Protein AF-A0A7S1MVD1-F1 (afdb_monomer_lite)

Radius of gyration: 21.68 Å; chains: 1; bounding box: 58×32×51 Å

Foldseek 3Di:
DDQDPVNVLVCLQCLLVVLLVCDALVSNQCLCVDPDPDDPSVVSNVSNLVSLVVLQLVQWDDDPDPHIDGSNLSNVVHPNCCCRCVVVVSHDPDNDLVRDPPVVVVVSCVVPVVVVVVVVVVVVVVVVVVVVVVVVVVPDDDDDDPPPCPDVVNVVVVVVVVVVVVVVD

Structure (mmCIF, N/CA/C/O backbone):
data_AF-A0A7S1MVD1-F1
#
_entry.id   AF-A0A7S1MVD1-F1
#
loop_
_atom_site.group_PDB
_atom_site.id
_atom_site.t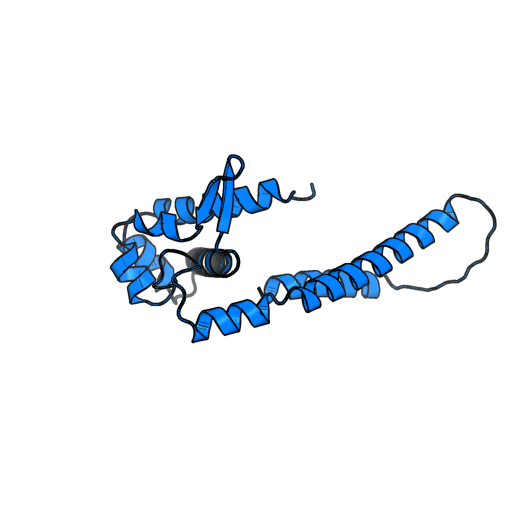ype_symbol
_atom_site.label_atom_id
_atom_site.label_alt_id
_atom_site.label_comp_id
_atom_site.label_asym_id
_atom_site.label_entity_id
_atom_site.label_seq_id
_atom_site.pdbx_PDB_ins_code
_atom_site.Cartn_x
_atom_site.Cartn_y
_atom_site.Cartn_z
_atom_site.occupancy
_atom_site.B_iso_or_equiv
_atom_site.auth_seq_id
_atom_site.auth_comp_id
_atom_site.auth_asym_id
_atom_site.auth_atom_id
_atom_site.pdbx_PDB_model_num
ATOM 1 N N . GLY A 1 1 ? 21.189 -7.468 -2.435 1.00 41.00 1 GLY A N 1
ATOM 2 C CA . GLY A 1 1 ? 20.409 -8.179 -3.467 1.00 41.00 1 GLY A CA 1
ATOM 3 C C . GLY A 1 1 ? 19.309 -7.264 -3.957 1.00 41.00 1 GLY A C 1
ATOM 4 O O . GLY A 1 1 ? 18.728 -6.569 -3.136 1.00 41.00 1 GLY A O 1
ATOM 5 N N . ARG A 1 2 ? 19.068 -7.182 -5.270 1.00 51.25 2 ARG A N 1
ATOM 6 C CA . ARG A 1 2 ? 17.960 -6.376 -5.808 1.00 51.25 2 ARG A CA 1
ATOM 7 C C . ARG A 1 2 ? 16.648 -7.118 -5.540 1.00 51.25 2 ARG A C 1
ATOM 9 O O . ARG A 1 2 ? 16.515 -8.259 -5.960 1.00 51.25 2 ARG A O 1
ATOM 16 N N . VAL A 1 3 ? 15.723 -6.475 -4.830 1.00 52.59 3 VAL A N 1
ATOM 17 C CA . VAL A 1 3 ? 14.380 -7.000 -4.531 1.00 52.59 3 VAL A CA 1
ATOM 18 C C . VAL A 1 3 ? 13.600 -7.116 -5.841 1.00 52.59 3 VAL A C 1
ATOM 20 O O . VAL A 1 3 ? 13.365 -6.101 -6.508 1.00 52.59 3 VAL A O 1
ATOM 23 N N . GLY A 1 4 ? 13.236 -8.339 -6.227 1.00 75.06 4 GLY A N 1
ATOM 24 C CA . GLY A 1 4 ? 12.504 -8.603 -7.465 1.00 75.06 4 GLY A CA 1
ATOM 25 C C . GLY A 1 4 ? 11.032 -8.173 -7.377 1.00 75.06 4 GLY A C 1
ATOM 26 O O . GLY A 1 4 ? 10.521 -7.921 -6.284 1.00 75.06 4 GLY A O 1
ATOM 27 N N . PRO A 1 5 ? 10.299 -8.110 -8.505 1.00 76.38 5 PRO A N 1
ATOM 28 C CA . PRO A 1 5 ? 8.863 -7.808 -8.492 1.00 76.38 5 PRO A CA 1
ATOM 29 C C . PRO A 1 5 ? 8.060 -8.783 -7.619 1.00 76.38 5 PRO A C 1
ATOM 31 O O . PRO A 1 5 ? 7.155 -8.369 -6.898 1.00 76.38 5 PRO A O 1
ATOM 34 N N . GLY A 1 6 ? 8.438 -10.068 -7.630 1.00 77.94 6 GLY A N 1
ATOM 35 C CA . GLY A 1 6 ? 7.826 -11.097 -6.788 1.00 77.94 6 GLY A CA 1
ATOM 36 C C . GLY A 1 6 ? 7.944 -10.786 -5.296 1.00 77.94 6 GLY A C 1
ATOM 37 O O . GLY A 1 6 ? 6.943 -10.837 -4.585 1.00 77.94 6 GLY A O 1
ATOM 38 N N . ASP A 1 7 ? 9.128 -10.373 -4.841 1.00 81.50 7 ASP A N 1
ATOM 39 C CA . ASP A 1 7 ? 9.373 -10.005 -3.443 1.00 81.50 7 ASP A CA 1
ATOM 40 C C . ASP A 1 7 ? 8.536 -8.787 -3.030 1.00 81.50 7 ASP A C 1
ATOM 42 O O . ASP A 1 7 ? 7.934 -8.780 -1.957 1.00 81.50 7 ASP A O 1
ATOM 46 N N . ARG A 1 8 ? 8.418 -7.782 -3.911 1.00 80.44 8 ARG A N 1
ATOM 47 C CA . ARG A 1 8 ? 7.573 -6.598 -3.671 1.00 80.44 8 ARG A CA 1
ATOM 48 C C . ARG A 1 8 ? 6.105 -6.984 -3.487 1.00 80.44 8 ARG A C 1
ATOM 50 O O . ARG A 1 8 ? 5.461 -6.518 -2.552 1.00 80.44 8 ARG A O 1
ATOM 57 N N . HIS A 1 9 ? 5.578 -7.867 -4.336 1.00 85.38 9 HIS A N 1
ATOM 58 C CA . HIS A 1 9 ? 4.203 -8.355 -4.201 1.00 85.38 9 HIS A CA 1
ATOM 59 C C . HIS A 1 9 ? 4.016 -9.225 -2.955 1.00 85.38 9 HIS A C 1
ATOM 61 O O . HIS A 1 9 ? 2.952 -9.204 -2.344 1.00 85.38 9 HIS A O 1
ATOM 67 N N . THR A 1 10 ? 5.025 -10.002 -2.553 1.00 85.56 10 THR A N 1
ATOM 68 C CA . THR A 1 10 ? 4.992 -10.761 -1.292 1.00 85.56 10 THR A CA 1
ATOM 69 C C . THR A 1 10 ? 4.876 -9.829 -0.095 1.00 85.56 10 THR A C 1
ATOM 71 O O . THR A 1 10 ? 4.011 -10.042 0.747 1.00 85.56 10 THR A O 1
ATOM 74 N N . VAL A 1 11 ? 5.664 -8.753 -0.056 1.00 87.00 11 VAL A N 1
ATOM 75 C CA . VAL A 1 11 ? 5.575 -7.741 1.005 1.00 87.00 11 VAL A CA 1
ATOM 76 C C . VAL A 1 11 ? 4.166 -7.144 1.082 1.00 87.00 11 VAL A C 1
ATOM 78 O O . VAL A 1 11 ? 3.586 -7.105 2.163 1.00 87.00 11 VAL A O 1
ATOM 81 N N . LEU A 1 12 ? 3.575 -6.763 -0.055 1.00 86.12 12 LEU A N 1
ATOM 82 C CA . LEU A 1 12 ? 2.216 -6.203 -0.101 1.00 86.12 12 LEU A CA 1
ATOM 83 C C . LEU A 1 12 ? 1.143 -7.182 0.400 1.00 86.12 12 LEU A C 1
ATOM 85 O O . LEU A 1 12 ? 0.222 -6.776 1.106 1.00 86.12 12 LEU A O 1
ATOM 89 N N . ARG A 1 13 ? 1.286 -8.478 0.093 1.00 86.94 13 ARG A N 1
ATOM 90 C CA . ARG A 1 13 ? 0.401 -9.539 0.608 1.00 86.94 13 ARG A CA 1
ATOM 91 C C . ARG A 1 13 ? 0.536 -9.712 2.124 1.00 86.94 13 ARG A C 1
ATOM 93 O O . ARG A 1 13 ? -0.461 -9.904 2.812 1.00 86.94 13 ARG A O 1
ATOM 100 N N . VAL A 1 14 ? 1.758 -9.621 2.646 1.00 88.44 14 VAL A N 1
ATOM 101 C CA . VAL A 1 14 ? 2.069 -9.849 4.066 1.00 88.44 14 VAL A CA 1
ATOM 102 C C . VAL A 1 14 ? 1.718 -8.644 4.948 1.00 88.44 14 VAL A C 1
ATOM 104 O O . VAL A 1 14 ? 1.308 -8.840 6.086 1.00 88.44 14 VAL A O 1
ATOM 107 N N . MET A 1 15 ? 1.795 -7.409 4.437 1.00 90.12 15 MET A N 1
ATOM 108 C CA . MET A 1 15 ? 1.506 -6.180 5.200 1.00 90.12 15 MET A CA 1
ATOM 109 C C . MET A 1 15 ? 0.150 -6.207 5.913 1.00 90.12 15 MET A C 1
ATOM 111 O O . MET A 1 15 ? 0.071 -5.888 7.098 1.00 90.12 15 MET A O 1
ATOM 115 N N . SER A 1 16 ? -0.911 -6.606 5.209 1.00 88.19 16 SER A N 1
ATOM 116 C CA . SER A 1 16 ? -2.256 -6.662 5.788 1.00 88.19 16 SER A CA 1
ATOM 117 C C . SER A 1 16 ? -2.357 -7.691 6.917 1.00 88.19 16 SER A C 1
ATOM 119 O O . SER A 1 16 ? -2.948 -7.404 7.954 1.00 88.19 16 SER A O 1
ATOM 121 N N . LEU A 1 17 ? -1.711 -8.850 6.759 1.00 89.06 17 LEU A N 1
ATOM 122 C CA . LEU A 1 17 ? -1.631 -9.881 7.793 1.00 89.06 17 LEU A CA 1
ATOM 123 C C . LEU A 1 17 ? -0.840 -9.390 9.007 1.00 89.06 17 LEU A C 1
ATOM 125 O O . LEU A 1 17 ? -1.300 -9.560 10.128 1.00 89.06 17 LEU A O 1
ATOM 129 N N . CYS A 1 18 ? 0.303 -8.730 8.799 1.00 89.31 18 CYS A N 1
ATOM 130 C CA . CYS A 1 18 ? 1.091 -8.159 9.891 1.00 89.31 18 CYS A CA 1
ATOM 131 C C . CYS A 1 18 ? 0.290 -7.145 10.706 1.00 89.31 18 CYS A C 1
ATOM 133 O O . CYS A 1 18 ? 0.360 -7.172 11.927 1.00 89.31 18 CYS A O 1
ATOM 135 N N . ILE A 1 19 ? -0.489 -6.290 10.041 1.00 88.12 19 ILE A N 1
ATOM 136 C CA . ILE A 1 19 ? -1.359 -5.319 10.710 1.00 88.12 19 ILE A CA 1
ATOM 137 C C . ILE A 1 19 ? -2.449 -6.031 11.526 1.00 88.12 19 ILE A C 1
ATOM 139 O O . ILE A 1 19 ? -2.698 -5.646 12.661 1.00 88.12 19 ILE A O 1
ATOM 143 N N . ILE A 1 20 ? -3.062 -7.094 10.995 1.00 88.06 20 ILE A N 1
ATOM 144 C CA . ILE A 1 20 ? -4.043 -7.906 11.741 1.00 88.06 20 ILE A CA 1
ATOM 145 C C . ILE A 1 20 ? -3.398 -8.569 12.967 1.00 88.06 20 ILE A C 1
ATOM 147 O O . ILE A 1 20 ? -4.021 -8.662 14.017 1.00 88.06 20 ILE A O 1
ATOM 151 N N . MET A 1 21 ? -2.146 -9.016 12.841 1.00 86.12 21 MET A N 1
ATOM 152 C CA . MET A 1 21 ? -1.399 -9.677 13.914 1.00 86.12 21 MET A CA 1
ATOM 153 C C . MET A 1 21 ? -0.892 -8.729 15.009 1.00 86.12 21 MET A C 1
ATOM 155 O O . MET A 1 21 ? -0.372 -9.223 16.005 1.00 86.12 21 MET A O 1
ATOM 159 N N . LEU A 1 22 ? -1.025 -7.405 14.853 1.00 81.19 22 LEU A N 1
ATOM 160 C CA . LEU A 1 22 ? -0.640 -6.453 15.902 1.00 81.19 22 LEU A CA 1
ATOM 161 C C . LEU A 1 22 ? -1.501 -6.584 17.162 1.00 81.19 22 LEU A C 1
ATOM 163 O O . LEU A 1 22 ? -1.015 -6.235 18.231 1.00 81.19 22 LEU A O 1
ATOM 167 N N . GLY A 1 23 ? -2.721 -7.116 17.047 1.00 78.06 23 GLY A N 1
ATOM 168 C CA . GLY A 1 23 ? -3.556 -7.420 18.201 1.00 78.06 23 GLY A CA 1
ATOM 169 C C . GLY A 1 23 ? -5.014 -7.023 18.019 1.00 78.06 23 GLY A C 1
ATOM 170 O O . GLY A 1 23 ? -5.595 -7.148 16.931 1.00 78.06 23 GLY A O 1
ATOM 171 N N . ASP A 1 24 ? -5.625 -6.605 19.120 1.00 81.00 24 ASP A N 1
ATOM 172 C CA . ASP A 1 24 ? -7.028 -6.228 19.160 1.00 81.00 24 ASP A CA 1
ATOM 173 C C . ASP A 1 24 ? -7.258 -4.769 18.714 1.00 81.00 24 ASP A C 1
ATOM 175 O O . ASP A 1 24 ? -6.364 -4.078 18.218 1.00 81.00 24 ASP A O 1
ATOM 179 N N . GLY A 1 25 ? -8.508 -4.309 18.811 1.00 77.00 25 GLY A N 1
ATOM 180 C CA . GLY A 1 25 ? -8.858 -2.950 18.403 1.00 77.00 25 GLY A CA 1
ATOM 181 C C . GLY A 1 25 ? -8.195 -1.870 19.255 1.00 77.00 25 GLY A C 1
ATOM 182 O O . GLY A 1 25 ? -7.871 -0.819 18.710 1.00 77.00 25 GLY A O 1
ATOM 183 N N . ASN A 1 26 ? -7.955 -2.137 20.542 1.00 79.69 26 ASN A N 1
ATOM 184 C CA . ASN A 1 26 ? -7.334 -1.183 21.456 1.00 79.69 26 ASN A CA 1
ATOM 185 C C . ASN A 1 26 ? -5.841 -1.041 21.155 1.00 79.69 26 ASN A C 1
ATOM 187 O O . ASN A 1 26 ? -5.327 0.073 21.191 1.00 79.69 26 ASN A O 1
ATOM 191 N N . ASP A 1 27 ? -5.169 -2.142 20.807 1.00 81.50 27 ASP A N 1
ATOM 192 C CA . ASP A 1 27 ? -3.755 -2.131 20.416 1.00 81.50 27 ASP A CA 1
ATOM 193 C C . ASP A 1 27 ? -3.543 -1.267 19.164 1.00 81.50 27 ASP A C 1
ATOM 195 O O . ASP A 1 27 ? -2.678 -0.390 19.117 1.00 81.50 27 ASP A O 1
ATOM 199 N N . ILE A 1 28 ? -4.382 -1.472 18.143 1.00 82.00 28 ILE A N 1
ATOM 200 C CA . ILE A 1 28 ? -4.325 -0.692 16.902 1.00 82.00 28 ILE A CA 1
ATOM 201 C C . ILE A 1 28 ? -4.709 0.766 17.137 1.00 82.00 28 ILE A C 1
ATOM 203 O O . ILE A 1 28 ? -4.069 1.663 16.587 1.00 82.00 28 ILE A O 1
ATOM 207 N N . GLU A 1 29 ? -5.750 1.019 17.924 1.00 81.69 29 GLU A N 1
ATOM 208 C CA . GLU A 1 29 ? -6.184 2.375 18.237 1.00 81.69 29 GLU A CA 1
ATOM 209 C C . GLU A 1 29 ? -5.121 3.134 19.043 1.00 81.69 29 GLU A C 1
ATOM 211 O O . GLU A 1 29 ? -4.849 4.292 18.727 1.00 81.69 29 GLU A O 1
ATOM 216 N N . GLY A 1 30 ? -4.453 2.472 19.994 1.00 80.50 30 GLY A N 1
ATOM 217 C CA . GLY A 1 30 ? -3.297 3.000 20.723 1.00 80.50 30 GLY A CA 1
ATOM 218 C C . GLY A 1 30 ? -2.184 3.430 19.771 1.00 80.50 30 GLY A C 1
ATOM 219 O O . GLY A 1 30 ? -1.852 4.615 19.707 1.00 80.50 30 GLY A O 1
ATOM 220 N N . VAL A 1 31 ? -1.729 2.515 18.907 1.00 82.69 31 VAL A N 1
ATOM 221 C CA . VAL A 1 31 ? -0.683 2.798 17.908 1.00 82.69 31 VAL A CA 1
ATOM 222 C C . VAL A 1 31 ? -1.073 3.952 16.974 1.00 82.69 31 VAL A C 1
ATOM 224 O O . VAL A 1 31 ? -0.229 4.760 16.585 1.00 82.69 31 VAL A O 1
ATOM 227 N N . LEU A 1 32 ? -2.342 4.055 16.569 1.00 81.56 32 LEU A N 1
ATOM 228 C CA . LEU A 1 32 ? -2.792 5.093 15.634 1.00 81.56 32 LEU A CA 1
ATOM 229 C C . LEU A 1 32 ? -2.998 6.465 16.291 1.00 81.56 32 LEU A C 1
ATOM 231 O O . LEU A 1 32 ? -2.771 7.485 15.624 1.00 81.56 32 LEU A O 1
ATOM 235 N N . ASN A 1 33 ? -3.397 6.497 17.564 1.00 79.50 33 ASN A N 1
ATOM 236 C CA . ASN A 1 33 ? -3.703 7.718 18.314 1.00 79.50 33 ASN A CA 1
ATOM 237 C C . ASN A 1 33 ? -2.517 8.254 19.132 1.00 79.50 33 ASN A C 1
ATOM 239 O O . ASN A 1 33 ? -2.548 9.408 19.571 1.00 79.50 33 ASN A O 1
ATOM 243 N N . GLU A 1 34 ? -1.446 7.478 19.294 1.00 72.75 34 GLU A N 1
ATOM 244 C CA . GLU A 1 34 ? -0.233 7.909 19.984 1.00 72.75 34 GLU A CA 1
ATOM 245 C C . GLU A 1 34 ? 0.407 9.133 19.307 1.00 72.75 34 GLU A C 1
ATOM 247 O O . GLU A 1 34 ? 0.860 9.126 18.153 1.00 72.75 34 GLU A O 1
ATOM 252 N N . SER A 1 35 ? 0.418 10.238 20.054 1.00 59.00 35 SER A N 1
ATOM 253 C CA . SER A 1 35 ? 1.010 11.524 19.667 1.00 59.00 35 SER A CA 1
ATOM 254 C C . SER A 1 35 ? 2.262 11.874 20.485 1.00 59.00 35 SER A C 1
ATOM 256 O O . SER A 1 35 ? 2.941 12.858 20.179 1.00 59.00 35 SER A O 1
ATOM 258 N N . SER A 1 36 ? 2.595 11.075 21.507 1.00 54.12 36 SER A N 1
ATOM 259 C CA . SER A 1 36 ? 3.685 11.342 22.448 1.00 54.12 36 SER A CA 1
ATOM 260 C C . SER A 1 36 ? 5.025 10.746 22.014 1.00 54.12 36 SER A C 1
ATOM 262 O O . SER A 1 36 ? 5.119 9.713 21.361 1.00 54.12 36 SER A O 1
ATOM 264 N N . LYS A 1 37 ? 6.091 11.463 22.370 1.00 51.84 37 LYS A N 1
ATOM 265 C CA . LYS A 1 37 ? 7.452 11.384 21.826 1.00 51.84 37 LYS A CA 1
ATOM 266 C C . LYS A 1 37 ? 8.282 10.203 22.365 1.00 51.84 37 LYS A C 1
ATOM 268 O O . LYS A 1 37 ? 9.411 10.421 22.800 1.00 51.84 37 LYS A O 1
ATOM 273 N N . GLU A 1 38 ? 7.783 8.970 22.307 1.00 57.16 38 GLU A N 1
ATOM 274 C CA . GLU A 1 38 ? 8.608 7.776 22.545 1.00 57.16 38 GLU A CA 1
ATOM 275 C C . GLU A 1 38 ? 8.891 7.017 21.240 1.00 57.16 38 GLU A C 1
ATOM 277 O O . GLU A 1 38 ? 8.017 6.682 20.443 1.00 57.16 38 GLU A O 1
ATOM 282 N N . GLY A 1 39 ? 10.181 6.806 20.966 1.00 59.47 39 GLY A N 1
ATOM 283 C CA . GLY A 1 39 ? 10.690 6.545 19.616 1.00 59.47 39 GLY A CA 1
ATOM 284 C C . GLY A 1 39 ? 10.359 5.181 18.998 1.00 59.47 39 GLY A C 1
ATOM 285 O O . GLY A 1 39 ? 10.765 4.948 17.859 1.00 59.47 39 GLY A O 1
ATOM 286 N N . LYS A 1 40 ? 9.678 4.274 19.709 1.00 64.25 40 LYS A N 1
ATOM 287 C CA . LYS A 1 40 ? 9.259 2.961 19.177 1.00 64.25 40 LYS A CA 1
ATOM 288 C C . LYS A 1 40 ? 7.815 2.988 18.676 1.00 64.25 40 LYS A C 1
ATOM 290 O O . LYS A 1 40 ? 7.565 2.565 17.551 1.00 64.25 40 LYS A O 1
ATOM 295 N N . GLU A 1 41 ? 6.919 3.572 19.456 1.00 69.00 41 GLU A N 1
ATOM 296 C CA . GLU A 1 41 ? 5.489 3.714 19.161 1.00 69.00 41 GLU A CA 1
ATOM 297 C C . GLU A 1 41 ? 5.232 4.654 17.978 1.00 69.00 41 GLU A C 1
ATOM 299 O O . GLU A 1 41 ? 4.557 4.289 17.015 1.00 69.00 41 GLU A O 1
ATOM 304 N N . VAL A 1 42 ? 5.935 5.791 17.923 1.00 70.88 42 VAL A N 1
ATOM 305 C CA . VAL A 1 42 ? 5.879 6.707 16.766 1.00 70.88 42 VAL A CA 1
ATOM 306 C C . VAL A 1 42 ? 6.336 6.024 15.468 1.00 70.88 42 VAL A C 1
ATOM 308 O O . VAL A 1 42 ? 5.782 6.276 14.395 1.00 70.88 42 VAL A O 1
ATOM 311 N N . LYS A 1 43 ? 7.336 5.133 15.542 1.00 76.94 43 LYS A N 1
ATOM 312 C CA . LYS A 1 43 ? 7.810 4.373 14.374 1.00 76.94 43 LYS A CA 1
ATOM 313 C C . LYS A 1 43 ? 6.808 3.306 13.951 1.00 76.94 43 LYS A C 1
ATOM 315 O O . LYS A 1 43 ? 6.604 3.137 12.752 1.00 76.94 43 LYS A O 1
ATOM 320 N N . ALA A 1 44 ? 6.181 2.619 14.907 1.00 78.94 44 ALA A N 1
ATOM 321 C CA . ALA A 1 44 ? 5.122 1.655 14.629 1.00 78.94 44 ALA A CA 1
ATOM 322 C C . ALA A 1 44 ? 3.935 2.342 13.940 1.00 78.94 44 ALA A C 1
ATOM 324 O O . ALA A 1 44 ? 3.524 1.914 12.863 1.00 78.94 44 ALA A O 1
ATOM 325 N N . ARG A 1 45 ? 3.483 3.484 14.470 1.00 82.81 45 ARG A N 1
ATOM 326 C CA . ARG A 1 45 ? 2.446 4.322 13.859 1.00 82.81 45 ARG A CA 1
ATOM 327 C C . ARG A 1 45 ? 2.787 4.721 12.428 1.00 82.81 45 ARG A C 1
ATOM 329 O O . ARG A 1 45 ? 1.994 4.504 11.512 1.00 82.81 45 ARG A O 1
ATOM 336 N N . ALA A 1 46 ? 3.976 5.287 12.221 1.00 83.44 46 ALA A N 1
ATOM 337 C CA . ALA A 1 46 ? 4.425 5.709 10.899 1.00 83.44 46 ALA A CA 1
ATOM 338 C C . ALA A 1 46 ? 4.497 4.529 9.917 1.00 83.44 46 ALA A C 1
ATOM 340 O O . ALA A 1 46 ? 4.096 4.671 8.761 1.00 83.44 46 ALA A O 1
ATOM 341 N N . ALA A 1 47 ? 4.954 3.360 10.374 1.00 86.12 47 ALA A N 1
ATOM 342 C CA . ALA A 1 47 ? 5.007 2.147 9.569 1.00 86.12 47 ALA A CA 1
ATOM 343 C C . ALA A 1 47 ? 3.606 1.645 9.190 1.00 86.12 47 ALA A C 1
ATOM 345 O O . ALA A 1 47 ? 3.377 1.340 8.021 1.00 86.12 47 ALA A O 1
ATOM 346 N N . VAL A 1 48 ? 2.656 1.622 10.133 1.00 86.62 48 VAL A N 1
ATOM 347 C CA . VAL A 1 48 ? 1.263 1.220 9.876 1.00 86.62 48 VAL A CA 1
ATOM 348 C C . VAL A 1 48 ? 0.603 2.177 8.888 1.00 86.62 48 VAL A C 1
ATOM 350 O O . VAL A 1 48 ? 0.064 1.729 7.879 1.00 86.62 48 VAL A O 1
ATOM 353 N N . LEU A 1 49 ? 0.700 3.492 9.106 1.00 86.94 49 LEU A N 1
ATOM 354 C CA . LEU A 1 49 ? 0.135 4.490 8.191 1.00 86.94 49 LEU A CA 1
ATOM 355 C C . LEU A 1 49 ? 0.755 4.406 6.791 1.00 86.94 49 LEU A C 1
ATOM 357 O O . LEU A 1 49 ? 0.038 4.481 5.792 1.00 86.94 49 LEU A O 1
ATOM 361 N N . SER A 1 50 ? 2.070 4.194 6.706 1.00 86.75 50 SER A N 1
ATOM 362 C CA . SER A 1 50 ? 2.763 4.009 5.425 1.00 86.75 50 SER A CA 1
ATOM 363 C C . SER A 1 50 ? 2.303 2.735 4.720 1.00 86.75 50 SER A C 1
ATOM 365 O O . SER A 1 50 ? 2.020 2.766 3.526 1.00 86.75 50 SER A O 1
ATOM 367 N N . ALA A 1 51 ? 2.163 1.625 5.448 1.00 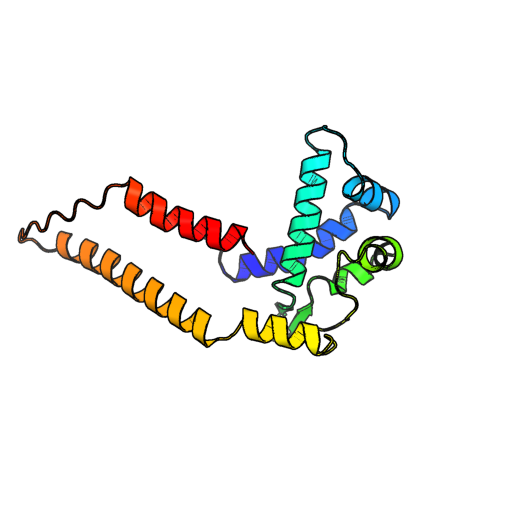88.00 51 ALA A N 1
ATOM 368 C CA . ALA A 1 51 ? 1.655 0.373 4.899 1.00 88.00 51 ALA A CA 1
ATOM 369 C C . ALA A 1 51 ? 0.214 0.527 4.391 1.00 88.00 51 ALA A C 1
ATOM 371 O O . ALA A 1 51 ? -0.078 0.122 3.266 1.00 88.00 51 ALA A O 1
ATOM 372 N N . LEU A 1 52 ? -0.670 1.171 5.164 1.00 87.06 52 LEU A N 1
ATOM 373 C CA . LEU A 1 52 ? -2.038 1.481 4.738 1.00 87.06 52 LEU A CA 1
ATOM 374 C C . LEU A 1 52 ? -2.032 2.315 3.453 1.00 87.06 52 LEU A C 1
ATOM 376 O O . LEU A 1 52 ? -2.679 1.934 2.479 1.00 87.06 52 LEU A O 1
ATOM 380 N N . LYS A 1 53 ? -1.238 3.391 3.400 1.00 85.69 53 LYS A N 1
ATOM 381 C CA . LYS A 1 53 ? -1.105 4.233 2.204 1.00 85.69 53 LYS A CA 1
ATOM 382 C C . LYS A 1 53 ? -0.637 3.419 0.997 1.00 85.69 53 LYS A C 1
ATOM 384 O O . LYS A 1 53 ? -1.296 3.446 -0.040 1.00 85.69 53 LYS A O 1
ATOM 389 N N . ILE A 1 54 ? 0.431 2.636 1.129 1.00 85.75 54 ILE A N 1
ATOM 390 C CA . ILE A 1 54 ? 0.965 1.811 0.037 1.00 85.75 54 ILE A CA 1
ATOM 391 C C . ILE A 1 54 ? -0.095 0.826 -0.477 1.00 85.75 54 ILE A C 1
ATOM 393 O O . ILE A 1 54 ? -0.284 0.712 -1.687 1.00 85.75 54 ILE A O 1
ATOM 397 N N . MET A 1 55 ? -0.837 0.168 0.419 1.00 84.62 55 MET A N 1
ATOM 398 C CA . MET A 1 55 ? -1.926 -0.742 0.043 1.00 84.62 55 MET A CA 1
ATOM 399 C C . MET A 1 55 ? -3.087 -0.037 -0.672 1.00 84.62 55 MET A C 1
ATOM 401 O O . MET A 1 55 ? -3.823 -0.690 -1.403 1.00 84.62 55 MET A O 1
ATOM 405 N N . THR A 1 56 ? -3.274 1.275 -0.492 1.00 80.00 56 THR A N 1
ATOM 406 C CA . THR A 1 56 ? -4.258 2.052 -1.273 1.00 80.00 56 THR A CA 1
ATOM 407 C C . THR A 1 56 ? -3.725 2.497 -2.632 1.00 80.00 56 THR A C 1
ATOM 409 O O . THR A 1 56 ? -4.489 2.573 -3.591 1.00 80.00 56 THR A O 1
ATOM 412 N N . VAL A 1 57 ? -2.420 2.765 -2.730 1.00 80.06 57 VAL A N 1
ATOM 413 C CA . VAL A 1 57 ? -1.744 3.170 -3.972 1.00 80.06 57 VAL A CA 1
ATOM 414 C C . VAL A 1 57 ? -1.601 1.979 -4.918 1.00 80.06 57 VAL A C 1
ATOM 416 O O . VAL A 1 57 ? -1.865 2.121 -6.111 1.00 80.06 57 VAL A O 1
ATOM 419 N N . VAL A 1 58 ? -1.246 0.807 -4.385 1.00 80.56 58 VAL A N 1
ATOM 420 C CA . VAL A 1 58 ? -1.145 -0.466 -5.111 1.00 80.56 58 VAL A CA 1
ATOM 421 C C . VAL A 1 58 ? -2.191 -1.432 -4.543 1.00 80.56 58 VAL A C 1
ATOM 423 O O . VAL A 1 58 ? -1.873 -2.292 -3.716 1.00 80.56 58 VAL A O 1
ATOM 426 N N . PRO A 1 59 ? -3.466 -1.275 -4.942 1.00 78.38 59 PRO A N 1
ATOM 427 C CA . PRO A 1 59 ? -4.571 -1.986 -4.313 1.00 78.38 59 PRO A CA 1
ATOM 428 C C . PRO A 1 59 ? -4.656 -3.454 -4.709 1.00 78.38 59 PRO A C 1
ATOM 430 O O . PRO A 1 59 ? -5.287 -4.217 -3.983 1.00 78.38 59 PRO A O 1
ATOM 433 N N . VAL A 1 60 ? -4.056 -3.851 -5.835 1.00 86.00 60 VAL A N 1
ATOM 434 C CA . VAL A 1 60 ? -4.165 -5.205 -6.385 1.00 86.00 60 VAL A CA 1
ATOM 435 C C . VAL A 1 60 ? -2.786 -5.755 -6.725 1.00 86.00 60 VAL A C 1
ATOM 437 O O . VAL A 1 60 ? -2.007 -5.103 -7.416 1.00 86.00 60 VAL A O 1
ATOM 440 N N . VAL A 1 61 ? -2.506 -6.970 -6.259 1.00 88.06 61 VAL A N 1
ATOM 441 C CA . VAL A 1 61 ? -1.280 -7.728 -6.554 1.00 88.06 61 VAL A CA 1
ATOM 442 C C . VAL A 1 61 ? -1.616 -9.182 -6.884 1.00 88.06 61 VAL A C 1
ATOM 444 O O . VAL A 1 61 ? -2.647 -9.677 -6.434 1.00 88.06 61 VAL A O 1
ATOM 447 N N . PRO A 1 62 ? -0.777 -9.909 -7.637 1.00 89.19 62 PRO A N 1
ATOM 448 C CA . PRO A 1 62 ? -1.002 -11.332 -7.876 1.00 89.19 62 PRO A CA 1
ATOM 449 C C . PRO A 1 62 ? -0.817 -12.145 -6.587 1.00 89.19 62 PRO A C 1
ATOM 451 O O . PRO A 1 62 ? 0.186 -12.001 -5.880 1.00 89.19 62 PRO A O 1
ATOM 454 N N . LEU A 1 63 ? -1.772 -13.031 -6.292 1.00 87.38 63 LEU A N 1
ATOM 455 C CA . LEU A 1 63 ? -1.671 -14.003 -5.204 1.00 87.38 63 LEU A CA 1
ATOM 456 C C . LEU A 1 63 ? -0.968 -15.272 -5.677 1.00 87.38 63 LEU A C 1
ATOM 458 O O . LEU A 1 63 ? 0.057 -15.655 -5.115 1.00 87.38 63 LEU A O 1
ATOM 462 N N . PHE A 1 64 ? -1.520 -15.902 -6.711 1.00 86.38 64 PHE A N 1
ATOM 463 C CA . PHE A 1 64 ? -1.006 -17.122 -7.319 1.00 86.38 64 PHE A CA 1
ATOM 464 C C . PHE A 1 64 ? -1.549 -17.244 -8.746 1.00 86.38 64 PHE A C 1
ATOM 466 O O . PHE A 1 64 ? -2.764 -17.198 -8.938 1.00 86.38 64 PHE A O 1
ATOM 473 N N . GLY A 1 65 ? -0.666 -17.392 -9.739 1.00 87.94 65 GLY A N 1
ATOM 474 C CA . GLY A 1 65 ? -1.059 -17.340 -11.152 1.00 87.94 65 GLY A CA 1
ATOM 475 C C . GLY A 1 65 ? -1.824 -16.050 -11.466 1.00 87.94 65 GLY A C 1
ATOM 476 O O . GLY A 1 65 ? -1.383 -14.965 -11.086 1.00 87.94 65 GLY A O 1
ATOM 477 N N . ASP A 1 66 ? -2.998 -16.196 -12.078 1.00 87.62 66 ASP A N 1
ATOM 478 C CA . ASP A 1 66 ? -3.884 -15.082 -12.439 1.00 87.62 66 ASP A CA 1
ATOM 479 C C . ASP A 1 66 ? -4.819 -14.643 -11.302 1.00 87.62 66 ASP A C 1
ATOM 481 O O . ASP A 1 66 ? -5.581 -13.691 -11.459 1.00 87.62 66 ASP A O 1
ATOM 485 N N . MET A 1 67 ? -4.788 -15.317 -10.146 1.00 88.06 67 MET A N 1
ATOM 486 C CA . MET A 1 67 ? -5.643 -14.963 -9.014 1.00 88.06 67 MET A CA 1
ATOM 487 C C . MET A 1 67 ? -5.175 -13.636 -8.388 1.00 88.06 67 MET A C 1
ATOM 489 O O . MET A 1 67 ? -4.058 -13.582 -7.856 1.00 88.06 67 MET A O 1
ATOM 493 N N . PRO A 1 68 ? -6.007 -12.575 -8.389 1.00 89.12 68 PRO A N 1
ATOM 494 C CA . PRO A 1 68 ? -5.648 -11.297 -7.791 1.00 89.12 68 PRO A CA 1
ATOM 495 C C . PRO A 1 68 ? -5.868 -11.298 -6.272 1.00 89.12 68 PRO A C 1
ATOM 497 O O . PRO A 1 68 ? -6.714 -12.008 -5.731 1.00 89.12 68 PRO A O 1
ATOM 500 N N . HIS A 1 69 ? -5.133 -10.436 -5.581 1.00 89.00 69 HIS A N 1
ATOM 501 C CA . HIS A 1 69 ? -5.279 -10.131 -4.165 1.00 89.00 69 HIS A CA 1
ATOM 502 C C . HIS A 1 69 ? -5.493 -8.633 -3.985 1.00 89.00 69 HIS A C 1
ATOM 504 O O . HIS A 1 69 ? -4.663 -7.839 -4.425 1.00 89.00 69 HIS A O 1
ATOM 510 N N . VAL A 1 70 ? -6.577 -8.254 -3.306 1.00 88.75 70 VAL A N 1
ATOM 511 C CA . VAL A 1 70 ? -6.835 -6.859 -2.937 1.00 88.75 70 VAL A CA 1
ATOM 512 C C . VAL A 1 70 ? -6.218 -6.591 -1.565 1.00 88.75 70 VAL A C 1
ATOM 514 O O . VAL A 1 70 ? -6.738 -7.069 -0.556 1.00 88.75 70 VAL A O 1
ATOM 517 N N . CYS A 1 71 ? -5.123 -5.831 -1.523 1.00 86.50 71 CYS A N 1
ATOM 518 C CA . CYS A 1 71 ? -4.230 -5.731 -0.362 1.00 86.50 71 CYS A CA 1
ATOM 519 C C . CYS A 1 71 ? -4.950 -5.337 0.940 1.00 86.50 71 CYS A C 1
ATOM 521 O O . CYS A 1 71 ? -4.766 -5.969 1.977 1.00 86.50 71 CYS A O 1
ATOM 523 N N . TYR A 1 72 ? -5.816 -4.321 0.898 1.00 84.38 72 TYR A N 1
ATOM 524 C CA . TYR A 1 72 ? -6.547 -3.848 2.082 1.00 84.38 72 TYR A CA 1
ATOM 525 C C . TYR A 1 72 ? -7.792 -4.687 2.415 1.00 84.38 72 TYR A C 1
ATOM 527 O O . TYR A 1 72 ? -8.351 -4.536 3.500 1.00 84.38 72 TYR A O 1
ATOM 535 N N . ASN A 1 73 ? -8.253 -5.567 1.517 1.00 86.44 73 ASN A N 1
ATOM 536 C CA . ASN A 1 73 ? -9.477 -6.347 1.730 1.00 86.44 73 ASN A CA 1
ATOM 537 C C . ASN A 1 73 ? -9.287 -7.412 2.823 1.00 86.44 73 ASN A C 1
ATOM 539 O O . ASN A 1 73 ? -10.231 -7.710 3.551 1.00 86.44 73 ASN A O 1
ATOM 543 N N . THR A 1 74 ? -8.064 -7.921 3.003 1.00 86.75 74 THR A N 1
ATOM 544 C CA . THR A 1 74 ? -7.702 -8.846 4.093 1.00 86.75 74 THR A CA 1
ATOM 545 C C . THR A 1 74 ? -7.960 -8.242 5.470 1.00 86.75 74 THR A C 1
ATOM 547 O O . THR A 1 74 ? -8.393 -8.947 6.377 1.00 86.75 74 THR A O 1
ATOM 550 N N . LEU A 1 75 ? -7.772 -6.924 5.621 1.00 87.50 75 LEU A N 1
ATOM 551 C CA . LEU A 1 75 ? -7.979 -6.226 6.893 1.00 87.50 75 LEU A CA 1
ATOM 552 C C . LEU A 1 75 ? -9.419 -6.359 7.402 1.00 87.50 75 LEU A C 1
ATOM 554 O O . LEU A 1 75 ? -9.636 -6.315 8.604 1.00 87.50 75 LEU A O 1
ATOM 558 N N . ARG A 1 76 ? -10.400 -6.595 6.521 1.00 85.88 76 ARG A N 1
ATOM 559 C CA . ARG A 1 76 ? -11.813 -6.773 6.900 1.00 85.88 76 ARG A CA 1
ATOM 560 C C . ARG A 1 76 ? -12.071 -7.986 7.788 1.00 85.88 76 ARG A C 1
ATOM 562 O O . ARG A 1 76 ? -13.136 -8.057 8.391 1.00 85.88 76 ARG A O 1
ATOM 569 N N . VAL A 1 77 ? -11.140 -8.940 7.832 1.00 85.19 77 VAL A N 1
ATOM 570 C CA . VAL A 1 77 ? -11.220 -10.099 8.730 1.00 85.19 77 VAL A CA 1
ATOM 571 C C . VAL A 1 77 ? -11.030 -9.669 10.190 1.00 85.19 77 VAL A C 1
ATOM 573 O O . VAL A 1 77 ? -11.554 -10.319 11.091 1.00 85.19 77 VAL A O 1
ATOM 576 N N . ALA A 1 78 ? -10.338 -8.553 10.441 1.00 85.31 78 ALA A N 1
ATOM 577 C CA . ALA A 1 78 ? -10.212 -8.002 11.780 1.00 85.31 78 ALA A CA 1
ATOM 578 C C . ALA A 1 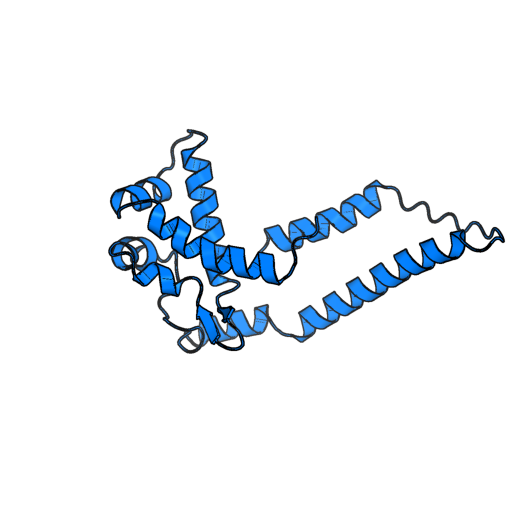78 ? -11.513 -7.317 12.221 1.00 85.31 78 ALA A C 1
ATOM 580 O O . ALA A 1 78 ? -12.024 -6.421 11.547 1.00 85.31 78 ALA A O 1
ATOM 581 N N . GLN A 1 79 ? -12.025 -7.697 13.395 1.00 81.19 79 GLN A N 1
ATOM 582 C CA . GLN A 1 79 ? -13.277 -7.158 13.949 1.00 81.19 79 GLN A CA 1
ATOM 583 C C . GLN A 1 79 ? -13.231 -5.633 14.144 1.00 81.19 79 GLN A C 1
ATOM 585 O O . GLN A 1 79 ? -14.239 -4.946 13.984 1.00 81.19 79 GLN A O 1
ATOM 590 N N . TRP A 1 80 ? -12.045 -5.092 14.419 1.00 82.94 80 TRP A N 1
ATOM 591 C CA . TRP A 1 80 ? -11.803 -3.668 14.639 1.00 82.94 80 TRP A CA 1
ATOM 592 C C . TRP A 1 80 ? -11.641 -2.848 13.346 1.00 82.94 80 TRP A C 1
ATOM 594 O O . TRP A 1 80 ? -11.626 -1.619 13.396 1.00 82.94 80 TRP A O 1
ATOM 604 N N . TYR A 1 81 ? -11.573 -3.482 12.169 1.00 83.19 81 TYR A N 1
ATOM 605 C CA . TYR A 1 81 ? -11.379 -2.786 10.889 1.00 83.19 81 TYR A CA 1
ATOM 606 C C . TYR A 1 81 ? -12.453 -1.728 10.610 1.00 83.19 81 TYR A C 1
ATOM 608 O O . TYR A 1 81 ? -12.141 -0.609 10.197 1.00 83.19 81 TYR A O 1
ATOM 616 N N . GLN A 1 82 ? -13.722 -2.087 10.821 1.00 80.81 82 GLN A N 1
ATOM 617 C CA . GLN A 1 82 ? -14.852 -1.193 10.568 1.00 80.81 82 GLN A CA 1
ATOM 618 C C . GLN A 1 82 ? -14.816 0.057 11.462 1.00 80.81 82 GLN A C 1
ATOM 620 O O . GLN A 1 82 ? -14.781 1.158 10.908 1.00 80.81 82 GLN A O 1
ATOM 625 N N . PRO A 1 83 ? -14.794 -0.068 12.805 1.00 78.75 83 PRO A N 1
ATOM 626 C CA . PRO A 1 83 ? -14.815 1.100 13.681 1.00 78.75 83 PRO A CA 1
ATOM 627 C C . PRO A 1 83 ? -13.533 1.939 13.597 1.00 78.75 83 PRO A C 1
ATOM 629 O O . PRO A 1 83 ? -13.628 3.161 13.572 1.00 78.75 83 PRO A O 1
ATOM 632 N N . VAL A 1 84 ? -12.355 1.311 13.494 1.00 78.62 84 VAL A N 1
ATOM 633 C CA . VAL A 1 84 ? -11.072 2.024 13.624 1.00 78.62 84 VAL A CA 1
ATOM 634 C C . VAL A 1 84 ? -10.569 2.556 12.281 1.00 78.62 84 VAL A C 1
ATOM 636 O O . VAL A 1 84 ? -10.314 3.749 12.129 1.00 78.62 84 VAL A O 1
ATOM 639 N N . LEU A 1 85 ? -10.448 1.696 11.263 1.00 78.81 85 LEU A N 1
ATOM 640 C CA . LEU A 1 85 ? -9.836 2.094 9.990 1.00 78.81 85 LEU A CA 1
ATOM 641 C C . LEU A 1 85 ? -10.836 2.743 9.032 1.00 78.81 85 LEU A C 1
ATOM 643 O O . LEU A 1 85 ? -10.528 3.771 8.425 1.00 78.81 85 LEU A O 1
ATOM 647 N N . ARG A 1 86 ? -12.033 2.160 8.889 1.00 75.69 86 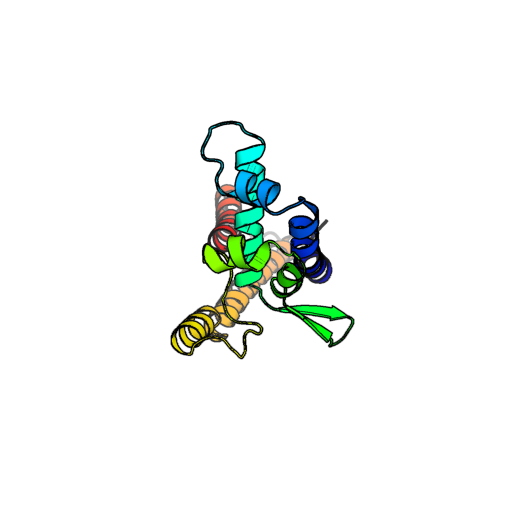ARG A N 1
ATOM 648 C CA . ARG A 1 86 ? -13.087 2.727 8.032 1.00 75.69 86 ARG A CA 1
ATOM 649 C C . ARG A 1 86 ? -13.754 3.942 8.665 1.00 75.69 86 ARG A C 1
ATOM 651 O O . ARG A 1 86 ? -13.922 4.947 7.981 1.00 75.69 86 ARG A O 1
ATOM 658 N N . GLY A 1 87 ? -14.085 3.873 9.955 1.00 72.94 87 GLY A N 1
ATOM 659 C CA . GLY A 1 87 ? -14.621 5.009 10.712 1.00 72.94 87 GLY A CA 1
ATOM 660 C C . GLY A 1 87 ? -13.671 6.211 10.721 1.00 72.94 87 GLY A C 1
ATOM 661 O O . GLY A 1 87 ? -14.116 7.342 10.546 1.00 72.94 87 GLY A O 1
ATOM 662 N N . GLY A 1 88 ? -12.360 5.960 10.815 1.00 72.88 88 GLY A N 1
ATOM 663 C CA . GLY A 1 88 ? -11.317 6.988 10.746 1.00 72.88 88 GLY A CA 1
ATOM 664 C C . GLY A 1 88 ? -10.947 7.468 9.336 1.00 72.88 88 GLY A C 1
ATOM 665 O O . GLY A 1 88 ? -10.108 8.353 9.200 1.00 72.88 88 GLY A O 1
ATOM 666 N N . GLY A 1 89 ? -11.523 6.893 8.271 1.00 78.12 89 GLY A N 1
ATOM 667 C CA . GLY A 1 89 ? -11.225 7.278 6.884 1.00 78.12 89 GLY A CA 1
ATOM 668 C C . GLY A 1 89 ? -9.793 6.971 6.417 1.00 78.12 89 GLY A C 1
ATOM 669 O O . GLY A 1 89 ? -9.339 7.542 5.426 1.00 78.12 89 GLY A O 1
ATOM 670 N N . LEU A 1 90 ? -9.081 6.076 7.110 1.00 80.88 90 LEU A N 1
ATOM 671 C CA . LEU A 1 90 ? -7.687 5.709 6.814 1.00 80.88 90 LEU A CA 1
ATOM 672 C C . LEU A 1 90 ? -7.563 4.723 5.647 1.00 80.88 90 LEU A C 1
ATOM 674 O O . LEU A 1 90 ? -6.498 4.587 5.047 1.00 80.88 90 LEU A O 1
ATOM 678 N N . VAL A 1 91 ? -8.654 4.030 5.325 1.00 81.25 91 VAL A N 1
ATOM 679 C CA . VAL A 1 91 ? -8.749 3.085 4.211 1.00 81.25 91 VAL A CA 1
ATOM 680 C C . VAL A 1 91 ? -9.996 3.365 3.372 1.00 81.25 91 VAL A C 1
ATOM 682 O O . VAL A 1 91 ? -10.973 3.924 3.875 1.00 81.25 91 VAL A O 1
ATOM 685 N N . PRO A 1 92 ? -10.002 2.969 2.091 1.00 80.00 92 PRO A N 1
ATOM 686 C CA . PRO A 1 92 ? -11.154 3.152 1.232 1.00 80.00 92 PRO A CA 1
ATOM 687 C C . PRO A 1 92 ? -12.427 2.441 1.702 1.00 80.00 92 PRO A C 1
ATOM 689 O O . PRO A 1 92 ? -12.400 1.331 2.233 1.00 80.00 92 PRO A O 1
ATOM 692 N N . ASN A 1 93 ? -13.571 3.061 1.401 1.00 78.25 93 ASN A N 1
ATOM 693 C CA . ASN A 1 93 ? -14.900 2.515 1.694 1.00 78.25 93 ASN A CA 1
ATOM 694 C C . ASN A 1 93 ? -15.444 1.579 0.598 1.00 78.25 93 ASN A C 1
ATOM 696 O O . ASN A 1 93 ? -16.559 1.074 0.731 1.00 78.25 93 ASN A O 1
ATOM 700 N N . TRP A 1 94 ? -14.683 1.314 -0.462 1.00 78.75 94 TRP A N 1
ATOM 701 C CA . TRP A 1 94 ? -15.036 0.346 -1.506 1.00 78.75 94 TRP A CA 1
ATOM 702 C C . TRP A 1 94 ? -14.330 -0.997 -1.280 1.00 78.75 94 TRP A C 1
ATOM 704 O O . TRP A 1 94 ? -13.330 -1.061 -0.567 1.00 78.75 94 TRP A O 1
ATOM 714 N N . VAL A 1 95 ? -14.893 -2.084 -1.818 1.00 75.38 95 VAL A N 1
ATOM 715 C CA . VAL A 1 95 ? -14.375 -3.451 -1.614 1.00 75.38 95 VAL A CA 1
ATOM 716 C C . VAL A 1 95 ? -13.365 -3.809 -2.695 1.00 75.38 95 VAL A C 1
ATOM 718 O O . VAL A 1 95 ? -12.313 -4.374 -2.399 1.00 75.38 95 VAL A O 1
ATOM 721 N N . GLN A 1 96 ? -13.681 -3.463 -3.937 1.00 76.94 96 GLN A N 1
ATOM 722 C CA . GLN A 1 96 ? -12.815 -3.636 -5.089 1.00 76.94 96 GLN A CA 1
ATOM 723 C C . GLN A 1 96 ? -12.558 -2.280 -5.746 1.00 76.94 96 GLN A C 1
ATOM 725 O O . GLN A 1 96 ? -13.403 -1.388 -5.662 1.00 76.94 96 GLN A O 1
ATOM 730 N N . PRO A 1 97 ? -11.420 -2.096 -6.437 1.00 74.75 97 PRO A N 1
ATOM 731 C CA . PRO A 1 97 ? -11.182 -0.885 -7.223 1.00 74.75 97 PRO A CA 1
ATOM 732 C C . PRO A 1 97 ? -12.296 -0.571 -8.236 1.00 74.75 97 PRO A C 1
ATOM 734 O O . PRO A 1 97 ? -12.515 0.597 -8.528 1.00 74.75 97 PRO A O 1
ATOM 737 N N . SER A 1 98 ? -13.026 -1.583 -8.723 1.00 78.06 98 SER A N 1
ATOM 738 C CA . SER A 1 98 ? -14.200 -1.413 -9.592 1.00 78.06 98 SER A CA 1
ATOM 739 C C . SER A 1 98 ? -15.368 -0.689 -8.925 1.00 78.06 98 SER A C 1
ATOM 741 O O . SER A 1 98 ? -16.174 -0.082 -9.621 1.00 78.06 98 SER A O 1
ATOM 743 N N . ASP A 1 99 ? -15.462 -0.732 -7.594 1.00 83.00 99 ASP A N 1
ATOM 744 C CA . ASP A 1 99 ? -16.540 -0.085 -6.838 1.00 83.00 99 ASP A CA 1
ATOM 745 C C . ASP A 1 99 ? -16.148 1.342 -6.411 1.00 83.00 99 ASP A C 1
ATOM 747 O O . ASP A 1 99 ? -16.823 1.971 -5.591 1.00 83.00 99 ASP A O 1
ATOM 751 N N . MET A 1 100 ? -15.016 1.848 -6.913 1.00 82.81 100 MET A N 1
ATOM 752 C CA . MET A 1 100 ? -14.531 3.182 -6.593 1.00 82.81 100 MET A CA 1
ATOM 753 C C . MET A 1 100 ? -15.499 4.247 -7.142 1.00 82.81 100 MET A C 1
ATOM 755 O O . MET A 1 100 ? -15.887 4.181 -8.308 1.00 82.81 100 MET A O 1
ATOM 759 N N . PRO A 1 101 ? -15.870 5.262 -6.337 1.00 86.75 101 PRO A N 1
ATOM 760 C CA . PRO A 1 101 ? -16.662 6.394 -6.811 1.00 86.75 101 PRO A CA 1
ATOM 761 C C . PRO A 1 101 ? -16.025 7.076 -8.027 1.00 86.75 101 PRO A C 1
ATOM 763 O O . PRO A 1 101 ? -14.802 7.216 -8.083 1.00 86.75 101 PRO A O 1
ATOM 766 N N . ALA A 1 102 ? -16.849 7.531 -8.974 1.00 85.38 102 ALA A N 1
ATOM 767 C CA . ALA A 1 102 ? -16.388 8.065 -10.259 1.00 85.38 102 ALA A CA 1
ATOM 768 C C . ALA A 1 102 ? -15.386 9.229 -10.119 1.00 85.38 102 ALA A C 1
ATOM 770 O O . ALA A 1 102 ? -14.400 9.288 -10.848 1.00 85.38 102 ALA A O 1
ATOM 771 N N . ASP A 1 103 ? -15.584 10.112 -9.137 1.00 83.88 103 ASP A N 1
ATOM 772 C CA . ASP A 1 103 ? -14.702 11.251 -8.853 1.00 83.88 103 ASP A CA 1
ATOM 773 C C . ASP A 1 103 ? -13.302 10.825 -8.379 1.00 83.88 103 ASP A C 1
ATOM 775 O O . ASP A 1 103 ? -12.307 11.510 -8.632 1.00 83.88 103 ASP A O 1
ATOM 779 N N . LYS A 1 104 ? -13.212 9.696 -7.670 1.00 81.12 104 LYS A N 1
ATOM 780 C CA . LYS A 1 104 ? -11.947 9.114 -7.212 1.00 81.12 104 LYS A CA 1
ATOM 781 C C . LYS A 1 104 ? -11.308 8.250 -8.290 1.00 81.12 104 LYS A C 1
ATOM 783 O O . LYS A 1 104 ? -10.092 8.329 -8.455 1.00 81.12 104 LYS A O 1
ATOM 788 N N . ALA A 1 105 ? -12.116 7.499 -9.037 1.00 81.25 105 ALA A N 1
ATOM 789 C CA . ALA A 1 105 ? -11.663 6.703 -10.170 1.00 81.25 105 ALA A CA 1
ATOM 790 C C . ALA A 1 105 ? -10.974 7.594 -11.208 1.00 81.25 105 ALA A C 1
ATOM 792 O O . ALA A 1 105 ? -9.824 7.346 -11.543 1.00 81.25 105 ALA A O 1
ATOM 793 N N . GLU A 1 106 ? -11.585 8.722 -11.583 1.00 80.69 106 GLU A N 1
ATOM 794 C CA . GLU A 1 106 ? -10.995 9.666 -12.538 1.00 80.69 106 GLU A CA 1
ATOM 795 C C . GLU A 1 106 ? -9.645 10.231 -12.054 1.00 80.69 106 GLU A C 1
ATOM 797 O O . GLU A 1 106 ? -8.694 10.369 -12.826 1.00 80.69 106 GLU A O 1
ATOM 802 N N . LYS A 1 107 ? -9.521 10.537 -10.755 1.00 81.25 107 LYS A N 1
ATOM 803 C CA . LYS A 1 107 ? -8.248 10.988 -10.167 1.00 81.25 107 LYS A CA 1
ATOM 804 C C . LYS A 1 107 ? -7.183 9.894 -10.219 1.00 81.25 107 LYS A C 1
ATOM 806 O O . LYS A 1 107 ? -6.024 10.199 -10.496 1.00 81.25 107 LYS A O 1
ATOM 811 N N . CYS A 1 108 ? -7.558 8.646 -9.947 1.00 75.81 108 CYS A N 1
ATOM 812 C CA . CYS A 1 108 ? -6.667 7.498 -10.070 1.00 75.81 108 CYS A CA 1
ATOM 813 C C . CYS A 1 108 ? -6.256 7.257 -11.527 1.00 75.81 108 CYS A C 1
ATOM 815 O O . CYS A 1 108 ? -5.066 7.100 -11.785 1.00 75.81 108 CYS A O 1
ATOM 817 N N . ASP A 1 109 ? -7.191 7.318 -12.472 1.00 78.62 109 ASP A N 1
ATOM 818 C CA . ASP A 1 109 ? -6.929 7.127 -13.900 1.00 78.62 109 ASP A CA 1
ATOM 819 C C . ASP A 1 109 ? -5.962 8.181 -14.438 1.00 78.62 109 ASP A C 1
ATOM 821 O O . ASP A 1 109 ? -4.992 7.846 -15.116 1.00 78.62 109 ASP A O 1
ATOM 825 N N . ARG A 1 110 ? -6.149 9.452 -14.060 1.00 77.69 110 ARG A N 1
ATOM 826 C CA . ARG A 1 110 ? -5.194 10.524 -14.387 1.00 77.69 110 ARG A CA 1
ATOM 827 C C . ARG A 1 110 ? -3.827 10.290 -13.744 1.00 77.69 110 ARG A C 1
ATOM 829 O O . ARG A 1 110 ? -2.803 10.540 -14.374 1.00 77.69 110 ARG A O 1
ATOM 836 N N . LYS A 1 111 ? -3.791 9.818 -12.492 1.00 72.94 111 LYS A N 1
ATOM 837 C CA . LYS A 1 111 ? -2.537 9.541 -11.768 1.00 72.94 111 LYS A CA 1
ATOM 838 C C . LYS A 1 111 ? -1.732 8.419 -12.428 1.00 72.94 111 LYS A C 1
ATOM 840 O O . LYS A 1 111 ? -0.509 8.507 -12.464 1.00 72.94 111 LYS A O 1
ATOM 845 N N . TYR A 1 112 ? -2.408 7.389 -12.929 1.00 72.06 112 TYR A N 1
ATOM 846 C CA . TYR A 1 112 ? -1.794 6.213 -13.550 1.00 72.06 112 TYR A CA 1
ATOM 847 C C . TYR A 1 112 ? -1.864 6.233 -15.074 1.00 72.06 112 TYR A C 1
ATOM 849 O O . TYR A 1 112 ? -1.734 5.188 -15.717 1.00 72.06 112 TYR A O 1
ATOM 857 N N . GLU A 1 113 ? -2.058 7.411 -15.668 1.00 81.00 113 GLU A N 1
ATOM 858 C CA . GLU A 1 113 ? -2.168 7.534 -17.111 1.00 81.00 113 GLU A CA 1
ATOM 859 C C . GLU A 1 113 ? -0.896 6.976 -17.767 1.00 81.00 113 GLU A C 1
ATOM 861 O O . GLU A 1 113 ? 0.226 7.459 -17.567 1.00 81.00 113 GLU A O 1
ATOM 866 N N . LEU A 1 114 ? -1.086 5.919 -18.564 1.00 80.81 114 LEU A N 1
ATOM 867 C CA . LEU A 1 114 ? -0.008 5.093 -19.109 1.00 80.81 114 LEU A CA 1
ATOM 868 C C . LEU A 1 114 ? 1.032 5.926 -19.870 1.00 80.81 114 LEU A C 1
ATOM 870 O O . LEU A 1 114 ? 2.221 5.611 -19.860 1.00 80.81 114 LEU A O 1
ATOM 874 N N . ARG A 1 115 ? 0.596 7.025 -20.493 1.00 80.19 115 ARG A N 1
ATOM 875 C CA . ARG A 1 115 ? 1.447 7.929 -21.265 1.00 80.19 115 ARG A CA 1
ATOM 876 C C . ARG A 1 115 ? 2.589 8.523 -20.434 1.00 80.19 115 ARG A C 1
ATOM 878 O O . ARG A 1 115 ? 3.717 8.563 -20.926 1.00 80.19 115 ARG A O 1
ATOM 885 N N . TYR A 1 116 ? 2.338 8.936 -19.189 1.00 78.81 116 TYR A N 1
ATOM 886 C CA . TYR A 1 116 ? 3.388 9.487 -18.322 1.00 78.81 116 TYR A CA 1
ATOM 887 C C . TYR A 1 116 ? 4.386 8.412 -17.895 1.00 78.81 116 TYR A C 1
ATOM 889 O O . TYR A 1 116 ? 5.596 8.647 -17.896 1.00 78.81 116 TYR A O 1
ATOM 897 N N . HIS A 1 117 ? 3.896 7.209 -17.592 1.00 79.19 117 HIS A N 1
ATOM 898 C CA . HIS A 1 117 ? 4.752 6.086 -17.221 1.00 79.19 117 HIS A CA 1
ATOM 899 C C . HIS A 1 117 ? 5.638 5.628 -18.382 1.00 79.19 117 HIS A C 1
ATOM 901 O O . HIS A 1 117 ? 6.833 5.421 -18.185 1.00 79.19 117 HIS A O 1
ATOM 907 N N . LEU A 1 118 ? 5.091 5.535 -19.597 1.00 83.12 118 LEU A N 1
ATOM 908 C CA . LEU A 1 118 ? 5.854 5.173 -20.792 1.00 83.12 118 LEU A CA 1
ATOM 909 C C . LEU A 1 118 ? 6.930 6.207 -21.124 1.00 83.12 118 LEU A C 1
ATOM 911 O O . LEU A 1 118 ? 8.058 5.834 -21.437 1.00 83.12 118 LEU A O 1
ATOM 915 N N . GLU A 1 119 ? 6.616 7.500 -21.019 1.00 82.06 119 GLU A N 1
ATOM 916 C CA . GLU A 1 119 ? 7.607 8.556 -21.235 1.00 82.06 119 GLU A CA 1
ATOM 917 C C . GLU A 1 119 ? 8.735 8.485 -20.197 1.00 82.06 119 GLU A C 1
ATOM 919 O O . GLU A 1 119 ? 9.908 8.613 -20.553 1.00 82.06 119 GLU A O 1
ATOM 924 N N . ASN A 1 120 ? 8.406 8.221 -18.929 1.00 82.25 120 ASN A N 1
ATOM 925 C CA . ASN A 1 120 ? 9.408 8.057 -17.881 1.00 82.25 120 ASN A CA 1
ATOM 926 C C . ASN A 1 120 ? 10.291 6.821 -18.121 1.00 82.25 120 ASN A C 1
ATOM 928 O O . ASN A 1 120 ? 11.516 6.925 -18.076 1.00 82.25 120 ASN A O 1
ATOM 932 N N . ILE A 1 121 ? 9.688 5.676 -18.461 1.00 83.81 121 ILE A N 1
ATOM 933 C CA . ILE A 1 121 ? 10.420 4.453 -18.821 1.00 83.81 121 ILE A CA 1
ATOM 934 C C . ILE A 1 121 ? 11.344 4.723 -20.009 1.00 83.81 121 ILE A C 1
ATOM 936 O O . ILE A 1 121 ? 12.508 4.336 -19.972 1.00 83.81 121 ILE A O 1
ATOM 940 N N . ARG A 1 122 ? 10.870 5.436 -21.038 1.00 84.44 122 ARG A N 1
ATOM 941 C CA . ARG A 1 122 ? 11.681 5.795 -22.207 1.00 84.44 122 ARG A CA 1
ATOM 942 C C . ARG A 1 122 ? 12.904 6.622 -21.812 1.00 84.44 122 ARG A C 1
ATOM 944 O O . ARG A 1 122 ? 14.007 6.312 -22.250 1.00 84.44 122 ARG A O 1
ATOM 951 N N . ARG A 1 123 ? 12.730 7.644 -20.968 1.00 82.12 123 ARG A N 1
ATOM 952 C CA . ARG A 1 123 ? 13.839 8.481 -20.476 1.00 82.12 123 ARG A CA 1
ATOM 953 C C . ARG A 1 123 ? 14.838 7.674 -19.652 1.00 82.12 123 ARG A C 1
ATOM 955 O O . ARG A 1 123 ? 16.039 7.779 -19.891 1.00 82.12 123 ARG A O 1
ATOM 962 N N . GLN A 1 124 ? 14.350 6.843 -18.732 1.00 80.75 124 GLN A N 1
ATOM 963 C CA . GLN A 1 124 ? 15.187 5.972 -17.906 1.00 80.75 124 GLN A CA 1
ATOM 964 C C . GLN A 1 124 ? 15.967 4.968 -18.755 1.00 80.75 124 GLN A C 1
ATOM 966 O O . GLN A 1 124 ? 17.164 4.794 -18.552 1.00 80.75 124 GLN A O 1
ATOM 971 N N . HIS A 1 125 ? 15.310 4.353 -19.736 1.00 83.00 125 HIS A N 1
ATOM 972 C CA . HIS A 1 125 ? 15.927 3.403 -20.650 1.00 83.00 125 HIS A CA 1
ATOM 973 C C . HIS A 1 125 ? 17.038 4.059 -21.477 1.00 83.00 125 HIS A C 1
ATOM 975 O O . HIS A 1 125 ? 18.152 3.544 -21.519 1.00 83.00 125 HIS A O 1
ATOM 981 N N . SER A 1 126 ? 16.781 5.232 -22.068 1.00 77.81 126 SER A N 1
ATOM 982 C CA . SER A 1 126 ? 17.803 5.983 -22.809 1.00 77.81 126 SER A CA 1
ATOM 983 C C . SER A 1 126 ? 18.991 6.376 -21.927 1.00 77.81 126 SER A C 1
ATOM 985 O O . SER A 1 126 ? 20.136 6.230 -22.350 1.00 77.81 126 SER A O 1
ATOM 987 N N . ALA A 1 127 ? 18.743 6.829 -20.693 1.00 78.25 127 ALA A N 1
ATOM 988 C CA . ALA A 1 127 ? 19.802 7.191 -19.751 1.00 78.25 127 ALA A CA 1
ATOM 989 C C . ALA A 1 127 ? 20.645 5.977 -19.322 1.00 78.25 127 ALA A C 1
ATOM 991 O O . ALA A 1 127 ? 21.872 6.052 -19.284 1.00 78.25 127 ALA A O 1
ATOM 992 N N . GLN A 1 128 ? 20.000 4.841 -19.040 1.00 82.81 128 GLN A N 1
ATOM 993 C CA . GLN A 1 128 ? 20.687 3.601 -18.673 1.00 82.81 128 GLN A CA 1
ATOM 994 C C . GLN A 1 128 ? 21.505 3.037 -19.834 1.00 82.81 128 GLN A C 1
ATOM 996 O O . GLN A 1 128 ? 22.638 2.611 -19.620 1.00 82.81 128 GLN A O 1
ATOM 1001 N N . LEU A 1 129 ? 20.971 3.069 -21.059 1.00 81.44 129 LEU A N 1
ATOM 1002 C CA . LEU A 1 129 ? 21.719 2.667 -22.247 1.00 81.44 129 LEU A CA 1
ATOM 1003 C C . LEU A 1 129 ? 22.929 3.565 -22.479 1.00 81.44 129 LEU A C 1
ATOM 1005 O O . LEU A 1 129 ? 24.007 3.032 -22.704 1.00 81.44 129 LEU A O 1
ATOM 1009 N N . ALA A 1 130 ? 22.782 4.888 -22.363 1.00 75.81 130 ALA A N 1
ATOM 1010 C CA . ALA A 1 130 ? 23.900 5.820 -22.503 1.00 75.81 130 ALA A CA 1
ATOM 1011 C C . ALA A 1 130 ? 25.011 5.549 -21.469 1.00 75.81 130 ALA A C 1
ATOM 1013 O O . ALA A 1 130 ? 26.193 5.528 -21.818 1.00 75.81 130 ALA A O 1
ATOM 1014 N N . ALA A 1 131 ? 24.638 5.274 -20.213 1.00 77.00 131 ALA A N 1
ATOM 1015 C CA . ALA A 1 131 ? 25.582 4.912 -19.157 1.00 77.00 131 ALA A CA 1
ATOM 1016 C C . ALA A 1 131 ? 26.292 3.575 -19.441 1.00 77.00 131 ALA A C 1
ATOM 1018 O O . ALA A 1 131 ? 27.509 3.474 -19.290 1.00 77.00 131 ALA A O 1
ATOM 1019 N N . LEU A 1 132 ? 25.555 2.558 -19.899 1.00 78.38 132 LEU A N 1
ATOM 1020 C CA . LEU A 1 132 ? 26.112 1.250 -20.262 1.00 78.38 132 LEU A CA 1
ATOM 1021 C C . LEU A 1 132 ? 27.002 1.319 -21.510 1.00 78.38 132 LEU A C 1
ATOM 1023 O O . LEU A 1 132 ? 28.057 0.690 -21.544 1.00 78.38 132 LEU A O 1
ATOM 1027 N N . SER A 1 133 ? 26.623 2.100 -22.524 1.00 70.31 133 SER A N 1
ATOM 1028 C CA . SER A 1 133 ? 27.431 2.285 -23.731 1.00 70.31 133 SER A CA 1
ATOM 1029 C C . SER A 1 133 ? 28.705 3.080 -23.449 1.00 70.31 133 SER A C 1
ATOM 1031 O O . SER A 1 133 ? 29.751 2.748 -24.004 1.00 70.31 133 SER A O 1
ATOM 1033 N N . GLY A 1 134 ? 28.646 4.064 -22.542 1.00 59.59 134 GLY A N 1
ATOM 1034 C CA . GLY A 1 134 ? 29.825 4.784 -22.052 1.00 59.59 134 GLY A CA 1
ATOM 1035 C C . GLY A 1 134 ? 30.815 3.870 -21.321 1.00 59.59 134 GLY A C 1
ATOM 1036 O O . GLY A 1 134 ? 32.018 4.008 -21.507 1.00 59.59 134 GLY A O 1
ATOM 1037 N N . LEU A 1 135 ? 30.315 2.874 -20.579 1.00 51.81 135 LEU A N 1
ATOM 1038 C CA . LEU A 1 135 ? 31.129 1.809 -19.973 1.00 51.81 135 LEU A CA 1
ATOM 1039 C C . LEU A 1 135 ? 31.695 0.824 -21.014 1.00 51.81 135 LEU A C 1
ATOM 1041 O O . LEU A 1 135 ? 32.797 0.310 -20.837 1.00 51.81 135 LEU A O 1
ATOM 1045 N N . SER A 1 136 ? 30.979 0.566 -22.116 1.00 43.47 136 SER A N 1
ATOM 1046 C CA . SER A 1 136 ? 31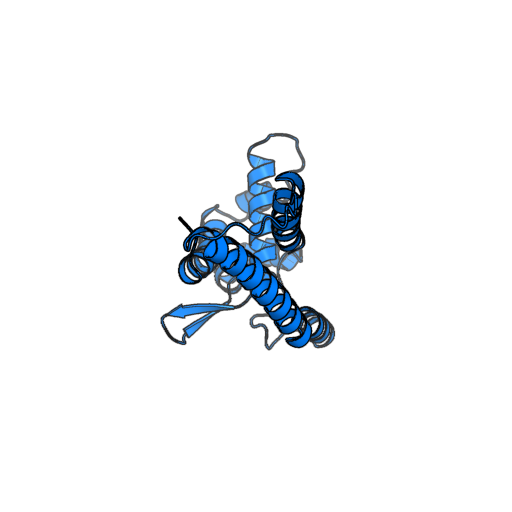.449 -0.344 -23.177 1.00 43.47 136 SER A CA 1
ATOM 1047 C C . SER A 1 136 ? 32.614 0.222 -24.004 1.00 43.47 136 SER A C 1
ATOM 1049 O O . SER A 1 136 ? 33.434 -0.543 -24.505 1.00 43.47 136 SER A O 1
ATOM 1051 N N . LEU A 1 137 ? 32.740 1.553 -24.083 1.00 43.31 137 LEU A N 1
ATOM 1052 C CA . LEU A 1 137 ? 33.837 2.244 -24.775 1.00 43.31 137 LEU A CA 1
ATOM 1053 C C . LEU A 1 137 ? 35.183 2.172 -24.028 1.00 43.31 137 LEU A C 1
ATOM 1055 O O . LEU A 1 137 ? 36.211 2.491 -24.613 1.00 43.31 137 LEU A O 1
ATOM 1059 N N . GLN A 1 138 ? 35.211 1.710 -22.772 1.00 40.94 138 GLN A N 1
ATOM 1060 C CA . GLN A 1 138 ? 36.447 1.531 -21.993 1.00 40.94 138 GLN A CA 1
ATOM 1061 C C . GLN A 1 138 ? 37.049 0.116 -22.072 1.00 40.94 138 GLN A C 1
ATOM 1063 O O . GLN A 1 138 ? 38.156 -0.098 -21.586 1.00 40.94 138 GLN A O 1
ATOM 1068 N N . LEU A 1 139 ? 36.363 -0.856 -22.687 1.00 41.50 139 LEU A N 1
ATOM 1069 C CA . LEU A 1 139 ? 36.820 -2.256 -22.767 1.00 41.50 139 LEU A CA 1
ATOM 1070 C C . LEU A 1 139 ? 37.455 -2.647 -24.114 1.00 41.50 139 LEU A C 1
ATOM 1072 O O . LEU A 1 139 ? 37.893 -3.785 -24.274 1.00 41.50 139 LEU A O 1
ATOM 1076 N N . GLY A 1 140 ? 37.554 -1.720 -25.068 1.00 35.59 140 GLY A N 1
ATOM 1077 C CA . GLY A 1 140 ? 38.204 -1.938 -26.360 1.00 35.59 140 GLY A CA 1
ATOM 1078 C C . GLY A 1 140 ? 39.114 -0.765 -26.685 1.00 35.59 140 GLY A C 1
ATOM 1079 O O . GLY A 1 140 ? 38.631 0.290 -27.075 1.00 35.59 140 GLY A O 1
ATOM 1080 N N . GLY A 1 141 ? 40.419 -0.946 -26.474 1.00 42.69 141 GLY A N 1
ATOM 1081 C CA . GLY A 1 141 ? 41.425 0.109 -26.558 1.00 42.69 141 GLY A CA 1
ATOM 1082 C C . GLY A 1 141 ? 41.320 0.984 -27.807 1.00 42.69 141 GLY A C 1
ATOM 1083 O O . GLY A 1 141 ? 41.494 0.521 -28.928 1.00 42.69 141 GLY A O 1
ATOM 1084 N N . THR A 1 142 ? 41.039 2.263 -27.596 1.00 37.84 142 THR A N 1
ATOM 1085 C CA . THR A 1 142 ? 41.710 3.427 -28.193 1.00 37.84 142 THR A CA 1
ATOM 1086 C C . THR A 1 142 ? 41.113 4.661 -27.523 1.00 37.84 142 THR A C 1
ATOM 1088 O O . THR A 1 142 ? 39.911 4.906 -27.598 1.00 37.84 142 THR A O 1
ATOM 1091 N N . ASP A 1 143 ? 41.957 5.397 -26.802 1.00 42.12 143 ASP A N 1
ATOM 1092 C CA . ASP A 1 143 ? 41.574 6.583 -26.042 1.00 42.12 143 ASP A CA 1
ATOM 1093 C C . ASP A 1 143 ? 41.022 7.680 -26.960 1.00 42.12 143 ASP A C 1
ATOM 1095 O O . ASP A 1 143 ? 41.750 8.282 -27.751 1.00 42.12 143 ASP A O 1
ATOM 1099 N N . VAL A 1 144 ? 39.741 8.002 -26.786 1.00 35.31 144 VAL A N 1
ATOM 1100 C CA . VAL A 1 144 ? 39.217 9.345 -27.045 1.00 35.31 144 VAL A CA 1
ATOM 1101 C C . VAL A 1 144 ? 38.565 9.820 -25.756 1.00 35.31 144 VAL A C 1
ATOM 1103 O O . VAL A 1 144 ? 37.402 9.540 -25.464 1.00 35.31 144 VAL A O 1
ATOM 1106 N N . SER A 1 145 ? 39.359 10.527 -24.958 1.00 33.31 145 SER A N 1
ATOM 1107 C CA . SER A 1 145 ? 38.950 11.126 -23.693 1.00 33.31 145 SER A CA 1
ATOM 1108 C C . SER A 1 145 ? 37.994 12.296 -23.930 1.00 33.31 145 SER A C 1
ATOM 1110 O O . SER A 1 145 ? 38.403 13.453 -23.949 1.00 33.31 145 SER A O 1
ATOM 1112 N N . LEU A 1 146 ? 36.698 12.018 -24.065 1.00 36.25 146 LEU A N 1
ATOM 1113 C CA . LEU A 1 146 ? 35.675 12.991 -23.685 1.00 36.25 146 LEU A CA 1
ATOM 1114 C C . LEU A 1 146 ? 35.491 12.869 -22.173 1.00 36.25 146 LEU A C 1
ATOM 1116 O O . LEU A 1 146 ? 34.685 12.075 -21.691 1.00 36.25 146 LEU A O 1
ATOM 1120 N N . GLN A 1 147 ? 36.289 13.63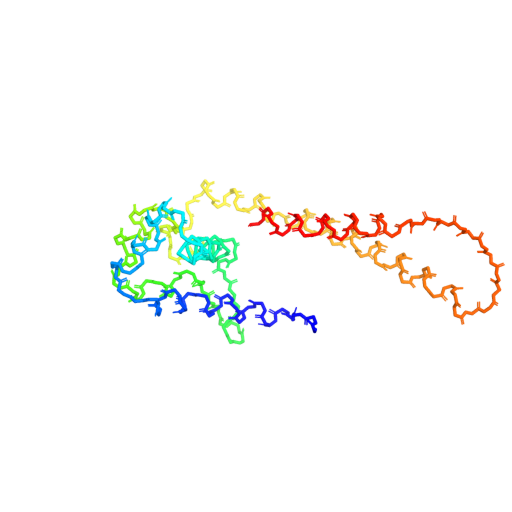7 -21.426 1.00 33.09 147 GLN A N 1
ATOM 1121 C CA . GLN A 1 147 ? 36.080 13.859 -19.997 1.00 33.09 147 GLN A CA 1
ATOM 1122 C C . GLN A 1 147 ? 34.756 14.608 -19.799 1.00 33.09 147 GLN A C 1
ATOM 1124 O O . GLN A 1 147 ? 34.711 15.821 -19.626 1.00 33.09 147 GLN A O 1
ATOM 1129 N N . LEU A 1 148 ? 33.647 13.875 -19.832 1.00 39.94 148 LEU A N 1
ATOM 1130 C CA . LEU A 1 148 ? 32.454 14.271 -19.108 1.00 39.94 148 LEU A CA 1
ATOM 1131 C C . LEU A 1 148 ? 32.731 13.926 -17.648 1.00 39.94 148 LEU A C 1
ATOM 1133 O O . LEU A 1 148 ? 32.490 12.803 -17.205 1.00 39.94 148 LEU A O 1
ATOM 1137 N N . GLU A 1 149 ? 33.298 14.891 -16.920 1.00 36.91 149 GLU A N 1
ATOM 1138 C CA . GLU A 1 149 ? 33.351 14.876 -15.459 1.00 36.91 149 GLU A CA 1
ATOM 1139 C C . GLU A 1 149 ? 31.917 14.901 -14.917 1.00 36.91 149 GLU A C 1
ATOM 1141 O O . GLU A 1 149 ? 31.379 15.922 -14.490 1.00 36.91 149 GLU A O 1
ATOM 1146 N N . VAL A 1 150 ? 31.255 13.749 -14.946 1.00 46.31 150 VAL A N 1
ATOM 1147 C CA . VAL A 1 150 ? 30.042 13.542 -14.174 1.00 46.31 150 VAL A CA 1
ATOM 1148 C C . VAL A 1 150 ? 30.512 13.263 -12.757 1.00 46.31 150 VAL A C 1
ATOM 1150 O O . VAL A 1 150 ? 30.834 12.133 -12.395 1.00 46.31 150 VAL A O 1
ATOM 1153 N N . SER A 1 151 ? 30.619 14.336 -11.973 1.00 39.00 151 SER A N 1
ATOM 1154 C CA . SER A 1 151 ? 30.927 14.263 -10.547 1.00 39.00 151 SER A CA 1
ATOM 1155 C C . SER A 1 151 ? 30.056 13.185 -9.878 1.00 39.00 151 SER A C 1
ATOM 1157 O O . SER A 1 151 ? 28.857 13.107 -10.169 1.00 39.00 151 SER A O 1
ATOM 1159 N N . PRO A 1 152 ? 30.599 12.381 -8.944 1.00 48.12 152 PRO A N 1
ATOM 1160 C CA . PRO A 1 152 ? 29.819 11.435 -8.146 1.00 48.12 152 PRO A CA 1
ATOM 1161 C C . PRO A 1 152 ? 28.598 12.075 -7.467 1.00 48.12 152 PRO A C 1
ATOM 1163 O O . PRO A 1 152 ? 27.613 11.390 -7.205 1.00 48.12 152 PRO A O 1
ATOM 1166 N N . ALA A 1 153 ? 28.620 13.395 -7.245 1.00 42.84 153 ALA A N 1
ATOM 1167 C CA . ALA A 1 153 ? 27.480 14.158 -6.743 1.00 42.84 153 ALA A CA 1
ATOM 1168 C C . ALA A 1 153 ? 26.303 14.224 -7.737 1.00 42.84 153 ALA A C 1
ATOM 1170 O O . ALA A 1 153 ? 25.153 14.250 -7.313 1.00 42.84 153 ALA A O 1
ATOM 1171 N N . VAL A 1 154 ? 26.562 14.205 -9.048 1.00 47.47 154 VAL A N 1
ATOM 1172 C CA . VAL A 1 154 ? 25.538 14.240 -10.110 1.00 47.47 154 VAL A CA 1
ATOM 1173 C C . VAL A 1 154 ? 24.887 12.866 -10.290 1.00 47.47 154 VAL A C 1
ATOM 1175 O O . VAL A 1 154 ? 23.671 12.773 -10.441 1.00 47.47 154 VAL A O 1
ATOM 1178 N N . LEU A 1 155 ? 25.671 11.787 -10.186 1.00 42.38 155 LEU A N 1
ATOM 1179 C CA . LEU A 1 155 ? 25.141 10.419 -10.120 1.00 42.38 155 LEU A CA 1
ATOM 1180 C C . LEU A 1 155 ? 24.367 10.181 -8.814 1.00 42.38 155 LEU A C 1
ATOM 1182 O O . LEU A 1 155 ? 23.294 9.582 -8.844 1.00 42.38 155 LEU A O 1
ATOM 1186 N N . GLY A 1 156 ? 24.861 10.712 -7.691 1.00 38.19 156 GLY A N 1
ATOM 1187 C CA . GLY A 1 156 ? 24.152 10.717 -6.411 1.00 38.19 156 GLY A CA 1
ATOM 1188 C C . GLY A 1 156 ? 22.815 11.458 -6.485 1.00 38.19 156 GLY A C 1
ATOM 1189 O O . GLY A 1 156 ? 21.800 10.907 -6.081 1.00 38.19 156 GLY A O 1
ATOM 1190 N N . ALA A 1 157 ? 22.777 12.648 -7.091 1.00 41.59 157 ALA A N 1
ATOM 1191 C CA . ALA A 1 157 ? 21.550 13.428 -7.267 1.00 41.59 157 ALA A CA 1
ATOM 1192 C C . ALA A 1 157 ? 20.527 12.742 -8.193 1.00 41.59 157 ALA A C 1
ATOM 1194 O O . ALA A 1 157 ? 19.328 12.786 -7.921 1.00 41.59 157 ALA A O 1
ATOM 1195 N N . ALA A 1 158 ? 20.983 12.053 -9.245 1.00 39.53 158 ALA A N 1
ATOM 1196 C CA . ALA A 1 158 ? 20.107 11.281 -10.127 1.00 39.53 158 ALA A CA 1
ATOM 1197 C C . ALA A 1 158 ? 19.505 10.047 -9.427 1.00 39.53 158 ALA A C 1
ATOM 1199 O O . ALA A 1 158 ? 18.358 9.693 -9.692 1.00 39.53 158 ALA A O 1
ATOM 1200 N N . PHE A 1 159 ? 20.239 9.414 -8.504 1.00 35.72 159 PHE A N 1
ATOM 1201 C CA . PHE A 1 159 ? 19.717 8.322 -7.674 1.00 35.72 159 PHE A CA 1
ATOM 1202 C C . PHE A 1 159 ? 18.832 8.820 -6.518 1.00 35.72 159 PHE A C 1
ATOM 1204 O O . PHE A 1 159 ? 17.804 8.203 -6.246 1.00 35.72 159 PHE A O 1
ATOM 1211 N N . SER A 1 160 ? 19.148 9.960 -5.897 1.00 35.22 160 SER A N 1
ATOM 1212 C CA . SER A 1 160 ? 18.295 10.576 -4.871 1.00 35.22 160 SER A CA 1
ATOM 1213 C C . SER A 1 160 ? 16.969 11.092 -5.439 1.00 35.22 160 SER A C 1
ATOM 1215 O O . SER A 1 160 ? 15.945 10.949 -4.781 1.00 35.22 160 SER A O 1
ATOM 1217 N N . GLN A 1 161 ? 16.925 11.571 -6.690 1.00 36.88 161 GLN A N 1
ATOM 1218 C CA . GLN A 1 161 ? 15.651 11.879 -7.364 1.00 36.88 161 GLN A CA 1
ATOM 1219 C C . GLN A 1 161 ? 14.779 10.631 -7.593 1.00 36.88 161 GLN A C 1
ATOM 1221 O O . GLN A 1 161 ? 13.550 10.731 -7.641 1.00 36.88 161 GLN A O 1
ATOM 1226 N N . VAL A 1 162 ? 15.381 9.441 -7.700 1.00 39.75 162 VAL A N 1
ATOM 1227 C CA . VAL A 1 162 ? 14.646 8.166 -7.770 1.00 39.75 162 VAL A CA 1
ATOM 1228 C C . VAL A 1 162 ? 14.119 7.757 -6.389 1.00 39.75 162 VAL A C 1
ATOM 1230 O O . VAL A 1 162 ? 13.011 7.231 -6.313 1.00 39.75 162 VAL A O 1
ATOM 1233 N N . GLU A 1 163 ? 14.839 8.048 -5.301 1.00 34.38 163 GLU A N 1
ATOM 1234 C CA . GLU A 1 163 ? 14.327 7.862 -3.932 1.00 34.38 163 GLU A CA 1
ATOM 1235 C C . GLU A 1 163 ? 13.201 8.849 -3.586 1.00 34.38 163 GLU A C 1
ATOM 1237 O O . GLU A 1 163 ? 12.182 8.429 -3.041 1.00 34.38 163 GLU A O 1
ATOM 1242 N N . GLU A 1 164 ? 13.299 10.123 -3.979 1.00 33.16 164 GLU A N 1
ATOM 1243 C CA . GLU A 1 164 ? 12.218 11.106 -3.787 1.00 33.16 164 GLU A CA 1
ATOM 1244 C C . GLU A 1 164 ? 10.964 10.756 -4.602 1.00 33.16 164 GLU A C 1
ATOM 1246 O O . GLU A 1 164 ? 9.840 10.909 -4.121 1.00 33.16 164 GLU A O 1
ATOM 1251 N N . SER A 1 165 ? 11.132 10.167 -5.790 1.00 33.75 165 SER A N 1
ATOM 1252 C CA . SER A 1 165 ? 10.014 9.651 -6.596 1.00 33.75 165 SER A CA 1
ATOM 1253 C C . SER A 1 165 ? 9.278 8.478 -5.928 1.00 33.75 165 SER A C 1
ATOM 1255 O O . SER A 1 165 ? 8.123 8.218 -6.260 1.00 33.75 165 SER A O 1
ATOM 1257 N N . PHE A 1 166 ? 9.923 7.778 -4.985 1.00 35.25 166 PHE A N 1
ATOM 1258 C CA . PHE A 1 166 ? 9.298 6.750 -4.146 1.00 35.25 166 PHE A CA 1
ATOM 1259 C C . PHE A 1 166 ? 8.811 7.282 -2.790 1.00 35.25 166 PHE A C 1
ATOM 1261 O O . PHE A 1 166 ? 7.901 6.688 -2.220 1.00 35.25 166 PHE A O 1
ATOM 1268 N N . GLN A 1 167 ? 9.349 8.398 -2.286 1.00 29.09 167 GLN A N 1
ATOM 1269 C CA . GLN A 1 167 ? 8.867 9.047 -1.057 1.00 29.09 167 GLN A CA 1
ATOM 1270 C C . GLN A 1 167 ? 7.621 9.925 -1.275 1.00 29.09 167 GLN A C 1
ATOM 1272 O O . GLN A 1 167 ? 6.878 10.180 -0.327 1.00 29.09 167 GLN A O 1
ATOM 1277 N N . VAL A 1 168 ? 7.334 10.336 -2.517 1.00 31.33 168 VAL A N 1
ATOM 1278 C CA . VAL A 1 168 ? 6.061 10.992 -2.888 1.00 31.33 168 VAL A CA 1
ATOM 1279 C C . VAL A 1 168 ? 4.932 9.974 -3.170 1.00 31.33 168 VAL A C 1
ATOM 1281 O O . VAL A 1 168 ? 3.775 10.368 -3.340 1.00 31.33 168 VAL A O 1
ATOM 1284 N N . LEU A 1 169 ? 5.210 8.661 -3.148 1.00 33.22 169 LEU A N 1
ATOM 1285 C CA . LEU A 1 169 ? 4.186 7.610 -3.276 1.00 33.22 169 LEU A CA 1
ATOM 1286 C C . LEU A 1 169 ? 3.447 7.335 -1.962 1.00 33.22 169 LEU A C 1
ATOM 1288 O O . LEU A 1 169 ? 4.057 7.266 -0.875 1.00 33.22 169 LEU A O 1
#

pLDDT: mean 71.39, std 18.47, range [29.09, 90.12]

Sequence (169 aa):
GRVGPGDRHTVLRVMSLCIIMLGDGNDIEGVLNESSKEGKEVKARAAVLSALKIMTVVPVVPLFGDMPHVCYNTLRVAQWYQPVLRGGGLVPNWVQPSDMPADKAEKCDRKYELRYHLENIRRQHSAQLAALSGLSLQLGGTDVSLQLEVSPAVLGAAFSQVEESFQVL

Secondary structure (DSSP, 8-state):
-PPPHHHHHHHHHHHHHHHHTT-SHHHHHHHHH--S--TTHHHHHHHHHHHHHHHHHS-EEEEETTEEEETTGGGGGSTTIIIIIITTTSS-S-SSGGG--HHHHHHHHHHT-HHHHHHHHHHHHHHHHHHHHHHHTTSSS----------HHHHHHHHHHHHHHHH--

Organism: Hemiselmis andersenii (NCBI:txid464988)